Protein AF-A0A536WQ51-F1 (afdb_monomer)

pLDDT: mean 72.0, std 18.4, range [41.09, 98.19]

Radius of gyration: 24.86 Å; Cα contacts (8 Å, |Δi|>4): 81; chains: 1; bounding box: 58×61×72 Å

Secondary structure (DSSP, 8-state):
--SHHHHHHHTTTS--HHHHHHHHHHHHTT----HHHHHHHHHHHHHTTHHHHHHTTS-GGGHHHHHHT---HHHHHHHHHHHHTS-HHHHH-GGG--HHHHHHHHHHHTS-HHHHHHHHHHHHHHHHHHHHIIIIIHHHHHHHHHHS-TT---SS--------------

Solvent-accessible surface area (backbone atoms only — not comparable to full-atom values): 10263 Å² total; per-residue (Å²): 134,85,60,72,66,55,55,58,53,54,71,71,68,70,86,53,72,64,59,51,47,51,48,54,48,33,54,72,68,65,54,64,86,34,52,58,60,52,45,50,54,53,51,52,44,50,74,66,55,36,55,63,52,50,48,79,71,46,63,77,93,50,45,71,68,46,62,78,62,53,64,51,68,68,54,54,52,48,53,48,41,39,58,67,41,46,53,73,69,46,30,71,37,61,86,73,64,43,74,71,54,41,48,55,22,15,61,68,44,74,48,60,51,64,58,55,52,52,50,53,53,52,50,48,55,51,40,52,52,51,51,46,42,72,77,39,42,58,63,49,49,52,50,53,52,55,66,74,48,87,68,88,83,74,89,81,88,78,90,75,76,92,77,86,71,91,78,88,80,135

Mean predicted aligned error: 15.35 Å

Sequence (170 aa):
MGDVLSLVEEARKTVDVDEAKKFAEKLKKGKGFDLEDFKQQIGQMRKMGGISSMIDKLPAQFAPAAQSAQMDEKQLRRVEGIINSMTPAERMRPEILKASRKRRIAAGAGVPVQEVNRLLNQFEQTREMMKKMQKGGLAKMMRGMRGFMPGMRSGLFSPAQMRVGDVRLL

Foldseek 3Di:
DDDPVVVVVVVVPDDDPPVVVVVVVCLVVVLADWQVNVLVVLVSCVVCVHLVNVLVVDDPVCNVVSVVVRPDPVLSVLLNLLSVQDDPVCRSPVVVCDPVNLVSSCVSSVHDSVSVVVSVVVSVVVRVVRVCVSVCVVVVVVVVVVVVPPPPPDDPDDPPDDDDDDDDDD

Nearest PDB structures (foldseek):
  2xxa-assembly1_A  TM=7.080E-01  e=7.875E-08  Escherichia coli K-12
  2xxa-assembly2_C  TM=6.878E-01  e=3.344E-07  Escherichia coli K-12
  3dm5-assembly1_A  TM=7.703E-01  e=7.885E-05  Pyrococcus furiosus
  4xco-assembly2_C  TM=7.589E-01  e=1.421E-04  Methanocaldococcus jannaschii
  7epk-assembly1_A  TM=7.100E-01  e=6.717E-04  Aeropyrum pernix K1

Structure (mmCIF, N/CA/C/O backbone):
data_AF-A0A536WQ51-F1
#
_entry.id   AF-A0A536WQ51-F1
#
loop_
_atom_site.group_PDB
_atom_site.id
_atom_site.type_symbol
_atom_site.label_atom_id
_atom_site.label_alt_id
_atom_site.label_comp_id
_atom_site.label_asym_id
_atom_site.label_entity_id
_atom_site.label_seq_id
_atom_site.pdbx_PDB_ins_code
_atom_site.Cartn_x
_atom_site.Cartn_y
_atom_site.Cartn_z
_atom_site.occupancy
_atom_site.B_iso_or_equiv
_atom_site.auth_seq_id
_atom_site.auth_comp_id
_atom_site.auth_asym_id
_atom_site.auth_atom_id
_atom_site.pdbx_PDB_model_num
ATOM 1 N N . MET A 1 1 ? -37.928 22.658 13.554 1.00 53.78 1 MET A N 1
ATOM 2 C CA . MET A 1 1 ? -38.355 21.434 12.838 1.00 53.78 1 MET A CA 1
ATOM 3 C C . MET A 1 1 ? -37.480 21.318 11.600 1.00 53.78 1 MET A C 1
ATOM 5 O O . MET A 1 1 ? -37.356 22.316 10.908 1.00 53.78 1 MET A O 1
ATOM 9 N N . GLY A 1 2 ? -36.843 20.160 11.396 1.00 49.72 2 GLY A N 1
ATOM 10 C CA . GLY A 1 2 ? -35.653 19.977 10.545 1.00 49.72 2 GLY A CA 1
ATOM 11 C C . GLY A 1 2 ? -34.405 20.319 11.369 1.00 49.72 2 GLY A C 1
ATOM 12 O O . GLY A 1 2 ? -34.319 21.420 11.885 1.00 49.72 2 GLY A O 1
ATOM 13 N N . ASP A 1 3 ? -33.468 19.435 11.695 1.00 53.25 3 ASP A N 1
ATOM 14 C CA . ASP A 1 3 ? -32.919 18.387 10.839 1.00 53.25 3 ASP A CA 1
ATOM 15 C C . ASP A 1 3 ? -32.263 17.262 11.670 1.00 53.25 3 ASP A C 1
ATOM 17 O O . ASP A 1 3 ? -31.233 16.694 11.336 1.00 53.25 3 ASP A O 1
ATOM 21 N N . VAL A 1 4 ? -32.845 16.939 12.828 1.00 51.38 4 VAL A N 1
ATOM 22 C CA . VAL A 1 4 ? -32.336 15.845 13.683 1.00 51.38 4 VAL A CA 1
ATOM 23 C C . VAL A 1 4 ? -32.797 14.478 13.164 1.00 51.38 4 VAL A C 1
ATOM 25 O O . VAL A 1 4 ? -32.152 13.466 13.409 1.00 51.38 4 VAL A O 1
ATOM 28 N N . LEU A 1 5 ? -33.892 14.449 12.398 1.00 44.38 5 LEU A N 1
ATOM 29 C CA . LEU A 1 5 ? -34.360 13.247 11.708 1.00 44.38 5 LEU A CA 1
ATOM 30 C C . LEU A 1 5 ? -33.582 12.988 10.406 1.00 44.38 5 LEU A C 1
ATOM 32 O O . LEU A 1 5 ? -33.344 11.824 10.102 1.00 44.38 5 LEU A O 1
ATOM 36 N N . SER A 1 6 ? -33.095 14.018 9.696 1.00 47.59 6 SER A N 1
ATOM 37 C CA . SER A 1 6 ? -32.241 13.815 8.511 1.00 47.59 6 SER A CA 1
ATOM 38 C C . SER A 1 6 ? -30.869 13.259 8.894 1.00 47.59 6 SER A C 1
ATOM 40 O O . SER A 1 6 ? -30.407 12.314 8.269 1.00 47.59 6 SER A O 1
ATOM 42 N N . LEU A 1 7 ? -30.269 13.735 9.993 1.00 48.62 7 LEU A N 1
ATOM 43 C CA . LEU A 1 7 ? -28.999 13.215 10.511 1.00 48.62 7 LEU A CA 1
ATOM 44 C C . LEU A 1 7 ? -29.115 11.754 10.972 1.00 48.62 7 LEU A C 1
ATOM 46 O O . LEU A 1 7 ? -28.156 10.989 10.871 1.00 48.62 7 LEU A O 1
ATOM 50 N N . VAL A 1 8 ? -30.294 11.343 11.445 1.00 48.06 8 VAL A N 1
ATOM 51 C CA . VAL A 1 8 ? -30.568 9.966 11.885 1.00 48.06 8 VAL A CA 1
ATOM 52 C C . VAL A 1 8 ? -30.949 9.050 10.709 1.00 48.06 8 VAL A C 1
ATOM 54 O O . VAL A 1 8 ? -30.655 7.854 10.759 1.00 48.06 8 VAL A O 1
ATOM 57 N N . GLU A 1 9 ? -31.513 9.581 9.619 1.00 46.97 9 GLU A N 1
ATOM 58 C CA . GLU A 1 9 ? -31.716 8.840 8.363 1.00 46.97 9 GLU A CA 1
ATOM 59 C C . GLU A 1 9 ? -30.445 8.755 7.496 1.00 46.97 9 GLU A C 1
ATOM 61 O O . GLU A 1 9 ? -30.208 7.730 6.853 1.00 46.97 9 GLU A O 1
ATOM 66 N N . GLU A 1 10 ? -29.573 9.763 7.532 1.00 46.16 10 GLU A N 1
ATOM 67 C CA . GLU A 1 10 ? -28.274 9.773 6.849 1.00 46.16 10 GLU A CA 1
ATOM 68 C C . GLU A 1 10 ? -27.242 8.896 7.584 1.00 46.16 10 GLU A C 1
ATOM 70 O O . GLU A 1 10 ? -26.477 8.169 6.947 1.00 46.16 10 GLU A O 1
ATOM 75 N N . ALA A 1 11 ? -27.325 8.797 8.919 1.00 45.34 11 ALA A N 1
ATOM 76 C CA . ALA A 1 11 ? -26.568 7.821 9.712 1.00 45.34 11 ALA A CA 1
ATOM 77 C C . ALA A 1 11 ? -26.953 6.354 9.428 1.00 45.34 11 ALA A C 1
ATOM 79 O O . ALA A 1 11 ? -26.176 5.445 9.725 1.00 45.34 11 ALA A O 1
ATOM 80 N N . ARG A 1 12 ? -28.126 6.098 8.828 1.00 41.09 12 ARG A N 1
ATOM 81 C CA . ARG A 1 12 ? -28.523 4.757 8.360 1.00 41.09 12 ARG A CA 1
ATOM 82 C C . ARG A 1 12 ? -28.067 4.452 6.927 1.00 41.09 12 ARG A C 1
ATOM 84 O O . ARG A 1 12 ? -28.192 3.302 6.510 1.00 41.09 12 ARG A O 1
ATOM 91 N N . LYS A 1 13 ? -27.546 5.428 6.168 1.00 52.66 13 LYS A N 1
ATOM 92 C CA . LYS A 1 13 ? -27.385 5.313 4.705 1.00 52.66 13 LYS A CA 1
ATOM 93 C C . LYS A 1 13 ? -25.984 5.022 4.171 1.00 52.66 13 LYS A C 1
ATOM 95 O O . LYS A 1 13 ? -25.883 4.705 2.989 1.00 52.66 13 LYS A O 1
ATOM 100 N N . THR A 1 14 ? -24.920 5.019 4.971 1.00 46.97 14 THR A N 1
ATOM 101 C CA . THR A 1 14 ? -23.575 4.785 4.408 1.00 46.97 14 THR A CA 1
ATOM 102 C C . THR A 1 14 ? -22.668 3.942 5.299 1.00 46.97 14 THR A C 1
ATOM 104 O O . THR A 1 14 ? -21.937 4.481 6.118 1.00 46.97 14 THR A O 1
ATOM 107 N N . VAL A 1 15 ? -22.658 2.632 4.988 1.00 43.97 15 VAL A N 1
ATOM 108 C CA . VAL A 1 15 ? -21.534 1.680 5.150 1.00 43.97 15 VAL A CA 1
ATOM 109 C C . VAL A 1 15 ? -21.296 1.294 6.629 1.00 43.97 15 VAL A C 1
ATOM 111 O O . VAL A 1 15 ? -20.996 2.125 7.465 1.00 43.97 15 VAL A O 1
ATOM 114 N N . ASP A 1 16 ? -21.456 0.057 7.105 1.00 58.41 16 ASP A N 1
ATOM 115 C CA . ASP A 1 16 ? -20.630 -1.071 6.678 1.00 58.41 16 ASP A CA 1
ATOM 116 C C . ASP A 1 16 ? -20.997 -2.394 7.404 1.00 58.41 16 ASP A C 1
ATOM 118 O O . ASP A 1 16 ? -20.133 -3.127 7.875 1.00 58.41 16 ASP A O 1
ATOM 122 N N . VAL A 1 17 ? -22.275 -2.718 7.628 1.00 58.41 17 VAL A N 1
ATOM 123 C CA . VAL A 1 17 ? -22.587 -3.970 8.362 1.00 58.41 17 VAL A CA 1
ATOM 124 C C . VAL A 1 17 ? -22.172 -5.199 7.546 1.00 58.41 17 VAL A C 1
ATOM 126 O O . VAL A 1 17 ? -21.680 -6.182 8.101 1.00 58.41 17 VAL A O 1
ATOM 129 N N . ASP A 1 18 ? -22.328 -5.139 6.225 1.00 61.00 18 ASP A N 1
ATOM 130 C CA . ASP A 1 18 ? -22.039 -6.267 5.346 1.00 61.00 18 ASP A CA 1
ATOM 131 C C . ASP A 1 18 ? -20.565 -6.364 4.930 1.0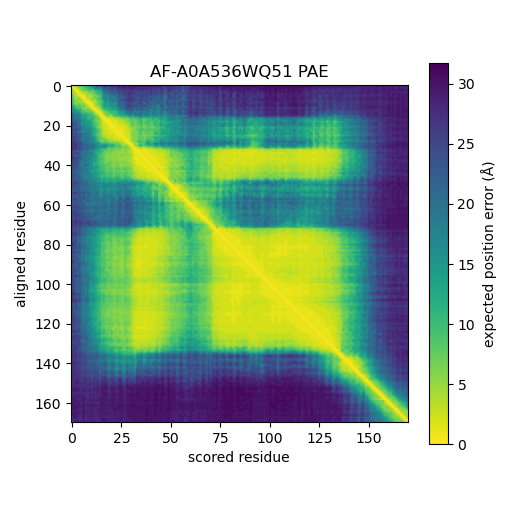0 61.00 18 ASP A C 1
ATOM 133 O O . ASP A 1 18 ? -20.061 -7.489 4.867 1.00 61.00 18 ASP A O 1
ATOM 137 N N . GLU A 1 19 ? -19.830 -5.263 4.697 1.00 62.41 19 GLU A N 1
ATOM 138 C CA . GLU A 1 19 ? -18.375 -5.369 4.478 1.00 62.41 19 GLU A CA 1
ATOM 139 C C . GLU A 1 19 ? -17.644 -5.620 5.802 1.00 62.41 19 GLU A C 1
ATOM 141 O O . GLU A 1 19 ? -16.737 -6.450 5.807 1.00 62.41 19 GLU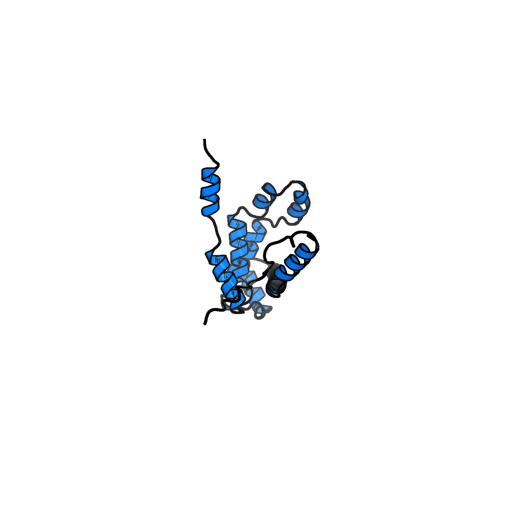 A O 1
ATOM 146 N N . ALA A 1 20 ? -18.114 -5.108 6.951 1.00 59.91 20 ALA A N 1
ATOM 147 C CA . ALA A 1 20 ? -17.585 -5.522 8.257 1.00 59.91 20 ALA A CA 1
ATOM 148 C C . ALA A 1 20 ? -17.811 -7.016 8.537 1.00 59.91 20 ALA A C 1
ATOM 150 O O . ALA A 1 20 ? -16.911 -7.685 9.051 1.00 59.91 20 ALA A O 1
ATOM 151 N N . LYS A 1 21 ? -18.973 -7.583 8.172 1.00 65.44 21 LYS A N 1
ATOM 152 C CA . LYS A 1 21 ? -19.217 -9.037 8.255 1.00 65.44 21 LYS A CA 1
ATOM 153 C C . LYS A 1 21 ? -18.305 -9.818 7.314 1.00 65.44 21 LYS A C 1
ATOM 155 O O . LYS A 1 21 ? -17.677 -10.777 7.756 1.00 65.44 21 LYS A O 1
ATOM 160 N N . LYS A 1 22 ? -18.180 -9.409 6.046 1.00 69.62 22 LYS A N 1
ATOM 161 C CA . LYS A 1 22 ? -17.279 -10.053 5.068 1.00 69.62 22 LYS A CA 1
AT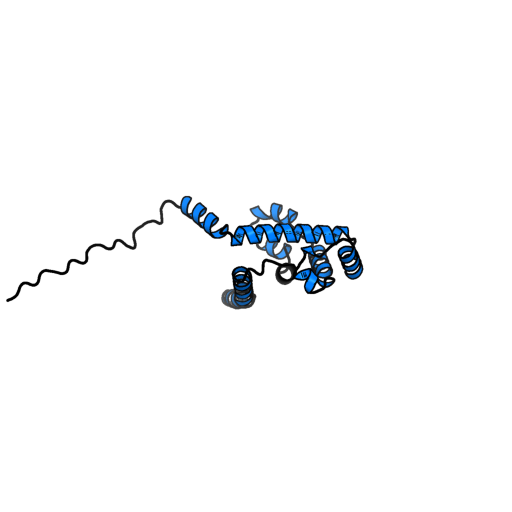OM 162 C C . LYS A 1 22 ? -15.820 -9.979 5.506 1.00 69.62 22 LYS A C 1
ATOM 164 O O . LYS A 1 22 ? -15.090 -10.958 5.365 1.00 69.62 22 LYS A O 1
ATOM 169 N N . PHE A 1 23 ? -15.412 -8.849 6.072 1.00 64.12 23 PHE A N 1
ATOM 170 C CA . PHE A 1 23 ? -14.094 -8.645 6.645 1.00 64.12 23 PHE A CA 1
ATOM 171 C C . PHE A 1 23 ? -13.893 -9.576 7.840 1.00 64.12 23 PHE A C 1
ATOM 173 O O . PHE A 1 23 ? -12.980 -10.395 7.824 1.00 64.12 23 PHE A O 1
ATOM 180 N N . ALA A 1 24 ? -14.800 -9.567 8.820 1.00 65.19 24 ALA A N 1
ATOM 181 C CA . ALA A 1 24 ? -14.749 -10.467 9.971 1.00 65.19 24 ALA A CA 1
ATOM 182 C C . ALA A 1 24 ? -14.721 -11.950 9.560 1.00 65.19 24 ALA A C 1
ATOM 184 O O . ALA A 1 24 ? -13.981 -12.741 10.144 1.00 65.19 24 ALA A O 1
ATOM 185 N N . GLU A 1 25 ? -15.479 -12.339 8.535 1.00 67.62 25 GLU A N 1
ATOM 186 C CA . GLU A 1 25 ? -15.431 -13.681 7.962 1.00 67.62 25 GLU A CA 1
ATOM 187 C C . GLU A 1 25 ? -14.102 -13.994 7.275 1.00 67.62 25 GLU A C 1
ATOM 189 O O . GLU A 1 25 ? -13.578 -15.089 7.473 1.00 67.62 25 GLU A O 1
ATOM 194 N N . LYS A 1 26 ? -13.536 -13.074 6.485 1.00 68.81 26 LYS A N 1
ATOM 195 C CA . LYS A 1 26 ? -12.203 -13.236 5.879 1.00 68.81 26 LYS A CA 1
ATOM 196 C C . LYS A 1 26 ? -11.138 -13.442 6.954 1.00 68.81 26 LYS A C 1
ATOM 198 O O . LYS A 1 26 ? -10.347 -14.381 6.853 1.00 68.81 26 LYS A O 1
ATOM 203 N N . LEU A 1 27 ? -11.190 -12.631 8.012 1.00 64.75 27 LEU A N 1
ATOM 204 C CA . LEU A 1 27 ? -10.288 -12.738 9.155 1.00 64.75 27 LEU A CA 1
ATOM 205 C C . LEU A 1 27 ? -10.436 -14.085 9.870 1.00 64.75 27 LEU A C 1
ATOM 207 O O . LEU A 1 27 ? -9.434 -14.737 10.156 1.00 64.75 27 LEU A O 1
ATOM 211 N N . LYS A 1 28 ? -11.673 -14.550 10.093 1.00 60.97 28 LYS A N 1
ATOM 212 C CA . LYS A 1 28 ? -11.953 -15.884 10.654 1.00 60.97 28 LYS A CA 1
ATOM 213 C C . LYS A 1 28 ? -11.471 -17.019 9.747 1.00 60.97 28 LYS A C 1
ATOM 215 O O . LYS A 1 28 ? -10.980 -18.024 10.247 1.00 60.97 28 LYS A O 1
ATOM 220 N N . LYS A 1 29 ? -11.584 -16.860 8.425 1.00 62.66 29 LYS A N 1
ATOM 221 C CA . LYS A 1 29 ? -11.148 -17.833 7.406 1.00 62.66 29 LYS A CA 1
ATOM 222 C C . LYS A 1 29 ? -9.625 -17.840 7.197 1.00 62.66 29 LYS A C 1
ATOM 224 O O . LYS A 1 29 ? -9.145 -18.563 6.329 1.00 62.66 29 LYS A O 1
ATOM 229 N N . GLY A 1 30 ? -8.862 -17.027 7.936 1.00 57.38 30 GLY A N 1
ATOM 230 C CA . GLY A 1 30 ? -7.400 -16.949 7.826 1.00 57.38 30 GLY A CA 1
ATOM 231 C C . GLY A 1 30 ? -6.898 -16.347 6.509 1.00 57.38 30 GLY A C 1
ATOM 232 O O . GLY A 1 30 ? -5.689 -16.307 6.274 1.00 57.38 30 GLY A O 1
ATOM 233 N N . LYS A 1 31 ? -7.806 -15.849 5.657 1.00 63.66 31 LYS A N 1
ATOM 234 C CA . LYS A 1 31 ? -7.473 -15.051 4.477 1.00 63.66 31 LYS A CA 1
ATOM 235 C C . LYS A 1 31 ? -7.095 -13.671 5.005 1.00 63.66 31 LYS A C 1
ATOM 237 O O . LYS A 1 31 ? -7.960 -12.838 5.251 1.00 63.66 31 LYS A O 1
ATOM 242 N N . GLY A 1 32 ? -5.817 -13.518 5.349 1.00 71.81 32 GLY A N 1
ATOM 243 C CA . GLY A 1 32 ? -5.285 -12.303 5.956 1.00 71.81 32 GLY A CA 1
ATOM 244 C C . GLY A 1 32 ? -5.547 -11.057 5.109 1.00 71.81 32 GLY A C 1
ATOM 245 O O . GLY A 1 32 ? -5.903 -11.150 3.941 1.00 71.81 32 GLY A O 1
ATOM 246 N N . PHE A 1 33 ? -5.338 -9.895 5.721 1.00 84.44 33 PHE A N 1
ATOM 247 C CA . PHE A 1 33 ? -5.476 -8.595 5.069 1.00 84.44 33 PHE A CA 1
ATOM 248 C C . PHE A 1 33 ? -4.585 -8.496 3.819 1.00 84.44 33 PHE A C 1
ATOM 250 O O . PHE A 1 33 ? -3.360 -8.644 3.931 1.00 84.44 33 PHE A O 1
ATOM 257 N N . ASP A 1 34 ? -5.201 -8.267 2.656 1.00 90.50 34 ASP A N 1
ATOM 258 C CA . ASP A 1 34 ? -4.549 -8.198 1.343 1.00 90.50 34 ASP A CA 1
ATOM 259 C C . ASP A 1 34 ? -4.634 -6.790 0.706 1.00 90.50 34 ASP A C 1
ATOM 261 O O . ASP A 1 34 ? -5.193 -5.854 1.284 1.00 90.50 34 ASP A O 1
ATOM 265 N N . LEU A 1 35 ? -4.023 -6.597 -0.472 1.00 92.12 35 LEU A N 1
ATOM 266 C CA . LEU A 1 35 ? -4.004 -5.282 -1.133 1.00 92.12 35 LEU A CA 1
ATOM 267 C C . LEU A 1 35 ? -5.364 -4.877 -1.723 1.00 92.12 35 LEU A C 1
ATOM 269 O O . LEU A 1 35 ? -5.571 -3.692 -1.986 1.00 92.12 35 LEU A O 1
ATOM 273 N N . GLU A 1 36 ? -6.279 -5.822 -1.951 1.00 90.44 36 GLU A N 1
ATOM 274 C CA . GLU A 1 36 ? -7.637 -5.496 -2.393 1.00 90.44 36 GLU A CA 1
ATOM 275 C C . GLU A 1 36 ? -8.438 -4.917 -1.222 1.00 90.44 36 GLU A C 1
ATOM 277 O O . GLU A 1 36 ? -9.093 -3.889 -1.384 1.00 90.44 36 GLU A O 1
ATOM 282 N N . ASP A 1 37 ? -8.299 -5.497 -0.026 1.00 88.06 37 ASP A N 1
ATOM 283 C CA . ASP A 1 37 ? -8.883 -4.949 1.204 1.00 88.06 37 ASP A CA 1
ATOM 284 C C . ASP A 1 37 ? -8.315 -3.551 1.505 1.00 88.06 37 ASP A C 1
ATOM 286 O O . ASP A 1 37 ? -9.054 -2.613 1.810 1.00 88.06 37 ASP A O 1
ATOM 290 N N . PHE A 1 38 ? -6.999 -3.376 1.346 1.00 89.62 38 PHE A N 1
ATOM 291 C CA . PHE A 1 38 ? -6.348 -2.076 1.517 1.00 89.62 38 PHE A CA 1
ATOM 292 C C . PHE A 1 38 ? -6.878 -1.023 0.533 1.00 89.62 38 PHE A C 1
ATOM 294 O O . PHE A 1 38 ? -7.160 0.113 0.917 1.00 89.62 38 PHE A O 1
ATOM 301 N N . LYS A 1 39 ? -7.083 -1.402 -0.734 1.00 89.94 39 LYS A N 1
ATOM 302 C CA . LYS A 1 39 ? -7.688 -0.522 -1.741 1.00 89.94 39 LYS A CA 1
ATOM 303 C C . LYS A 1 39 ? -9.114 -0.124 -1.366 1.00 89.94 39 LYS A C 1
ATOM 305 O O . LYS A 1 39 ? -9.471 1.042 -1.529 1.00 89.94 39 LYS A O 1
ATOM 310 N N . GLN A 1 40 ? -9.927 -1.065 -0.887 1.00 87.75 40 GLN A N 1
ATOM 311 C CA . GLN A 1 40 ? -11.303 -0.783 -0.474 1.00 87.75 40 GLN A CA 1
ATOM 312 C C . GLN A 1 40 ? -11.342 0.244 0.660 1.00 87.75 40 GLN A C 1
ATOM 314 O O . GLN A 1 40 ? -12.070 1.230 0.550 1.00 87.75 40 GLN A O 1
ATOM 319 N N . GLN A 1 41 ? -10.487 0.087 1.673 1.00 82.75 41 GLN A N 1
ATOM 320 C CA . GLN A 1 41 ? -10.370 1.040 2.782 1.00 82.75 41 GLN A CA 1
ATOM 321 C C . GLN A 1 41 ? -9.981 2.447 2.305 1.00 82.75 41 GLN A C 1
ATOM 323 O O . GLN A 1 41 ? -10.604 3.431 2.699 1.00 82.75 41 GLN A O 1
ATOM 328 N N . ILE A 1 42 ? -9.011 2.558 1.393 1.00 84.00 42 ILE A N 1
ATOM 329 C CA . ILE A 1 42 ? -8.625 3.852 0.803 1.00 84.00 42 ILE A CA 1
ATOM 330 C C . ILE A 1 42 ? -9.783 4.468 0.007 1.00 84.00 42 ILE A C 1
ATOM 332 O O . ILE A 1 42 ? -10.037 5.671 0.092 1.00 84.00 42 ILE A O 1
ATOM 336 N N . GLY A 1 43 ? -10.512 3.649 -0.754 1.00 84.75 43 GLY A N 1
ATOM 337 C CA . GLY A 1 43 ? -11.676 4.087 -1.517 1.00 84.75 43 GLY A CA 1
ATOM 338 C C . GLY A 1 43 ? -12.806 4.606 -0.624 1.00 84.75 43 GLY A C 1
ATOM 339 O O . GLY A 1 43 ? -13.399 5.639 -0.940 1.00 84.75 43 GLY A O 1
ATOM 340 N N . GLN A 1 44 ? -13.079 3.929 0.495 1.00 80.12 44 GLN A N 1
ATOM 341 C CA . GLN A 1 44 ? -14.039 4.374 1.509 1.00 80.12 44 GLN A CA 1
ATOM 342 C C . GLN A 1 44 ? -13.599 5.706 2.140 1.00 80.12 44 GLN A C 1
ATOM 344 O O . GLN A 1 44 ? -14.385 6.653 2.162 1.00 80.12 44 GLN A O 1
ATOM 349 N N . MET A 1 45 ? -12.329 5.828 2.549 1.00 75.44 45 MET A N 1
ATOM 350 C CA . MET A 1 45 ? -11.783 7.081 3.089 1.00 75.44 45 MET A CA 1
ATOM 351 C C . MET A 1 45 ? -11.924 8.248 2.106 1.00 75.44 45 MET A C 1
ATOM 353 O O . MET A 1 45 ? -12.296 9.351 2.502 1.00 75.44 45 MET A O 1
ATOM 357 N N . ARG A 1 46 ? -11.682 8.017 0.809 1.00 76.12 46 ARG A N 1
ATOM 358 C CA . ARG A 1 46 ? -11.886 9.046 -0.219 1.00 76.12 46 ARG A CA 1
ATOM 359 C C . ARG A 1 46 ? -13.357 9.451 -0.340 1.00 76.12 46 ARG A C 1
ATOM 361 O O . ARG A 1 46 ? -13.645 10.640 -0.396 1.00 76.12 46 ARG A O 1
ATOM 368 N N . LYS A 1 47 ? -14.287 8.487 -0.369 1.00 76.31 47 LYS A N 1
ATOM 369 C CA . LYS A 1 47 ? -15.736 8.757 -0.478 1.00 76.31 47 LYS A CA 1
ATOM 370 C C . LYS A 1 47 ? -16.268 9.602 0.679 1.00 76.31 47 LYS A C 1
ATOM 372 O O . LYS A 1 47 ? -17.184 10.386 0.478 1.00 76.31 47 LYS A O 1
ATOM 377 N N . MET A 1 48 ? -15.679 9.467 1.863 1.00 67.56 48 MET A N 1
ATOM 378 C CA . MET A 1 48 ? -16.039 10.262 3.038 1.00 67.56 48 MET A CA 1
ATOM 379 C C . MET A 1 48 ? -15.480 11.697 3.020 1.00 67.56 48 MET A C 1
ATOM 381 O O . MET A 1 48 ? -15.709 12.434 3.975 1.00 67.56 48 MET A O 1
ATOM 385 N N . GLY A 1 49 ? -14.768 12.116 1.966 1.00 65.56 49 GLY A N 1
ATOM 386 C CA . GLY A 1 49 ? -14.153 13.448 1.853 1.00 65.56 49 GLY A CA 1
ATOM 387 C C . GLY A 1 49 ? -12.678 13.506 2.275 1.00 65.56 49 GLY A C 1
ATOM 388 O O . GLY A 1 49 ? -12.130 14.590 2.473 1.00 65.56 49 GLY A O 1
ATOM 389 N N . GLY A 1 50 ? -12.018 12.348 2.396 1.00 68.88 50 GLY A N 1
ATOM 390 C CA . GLY A 1 50 ? -10.604 12.246 2.754 1.00 68.88 50 GLY A CA 1
ATOM 391 C C . GLY A 1 50 ? -10.314 12.555 4.226 1.00 68.88 50 GLY A C 1
ATOM 392 O O . GLY A 1 50 ? -11.205 12.615 5.067 1.00 68.88 50 GLY A O 1
ATOM 393 N N . ILE A 1 51 ? -9.031 12.739 4.553 1.00 65.00 51 ILE A N 1
ATOM 394 C CA . ILE A 1 51 ? -8.607 13.089 5.919 1.00 65.00 51 ILE A CA 1
ATOM 395 C C . ILE A 1 51 ? -9.076 14.504 6.287 1.00 65.00 51 ILE A C 1
ATOM 397 O O . ILE A 1 51 ? -9.420 14.741 7.438 1.00 65.00 51 ILE A O 1
ATOM 401 N N . SER A 1 52 ? -9.176 15.418 5.317 1.00 63.84 52 SER A N 1
ATOM 402 C CA . SER A 1 52 ? -9.653 16.787 5.545 1.00 63.84 52 SER A CA 1
ATOM 403 C C . SER A 1 52 ? -11.062 16.842 6.138 1.00 63.84 52 SER A C 1
ATOM 405 O O . SER A 1 52 ? -11.249 17.498 7.155 1.00 63.84 52 SER A O 1
ATOM 407 N N . SER A 1 53 ? -12.022 16.077 5.609 1.00 66.88 53 SER A N 1
ATOM 408 C CA . SER A 1 53 ? -13.384 16.059 6.164 1.00 66.88 53 SER A CA 1
ATOM 409 C C . SER A 1 53 ? -13.473 15.406 7.550 1.00 66.88 53 SER A C 1
ATOM 411 O O . SER A 1 53 ? -14.385 15.706 8.322 1.00 66.88 53 SER A O 1
ATOM 413 N N . MET A 1 54 ? -12.5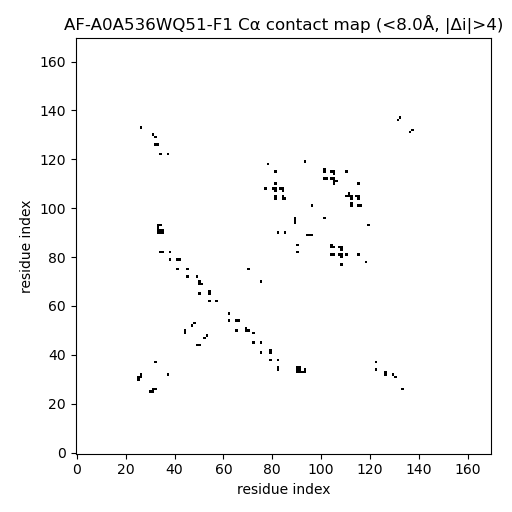38 14.507 7.886 1.00 63.56 54 MET A N 1
ATOM 414 C CA . MET A 1 54 ? -12.386 13.975 9.243 1.00 63.56 54 MET A CA 1
ATOM 415 C C . MET A 1 54 ? -11.762 15.009 10.186 1.00 63.56 54 MET A C 1
ATOM 417 O O . MET A 1 54 ? -12.205 15.107 11.325 1.00 63.56 54 MET A O 1
ATOM 421 N N . ILE A 1 55 ? -10.779 15.792 9.725 1.00 65.44 55 ILE A N 1
ATOM 422 C CA . ILE A 1 55 ? -10.153 16.880 10.494 1.00 65.44 55 ILE A CA 1
ATOM 423 C C . ILE A 1 55 ? -11.176 17.947 10.865 1.00 65.44 55 ILE A C 1
ATOM 425 O O . ILE A 1 55 ? -11.213 18.356 12.021 1.00 65.44 55 ILE A O 1
ATOM 429 N N . ASP A 1 56 ? -12.050 18.322 9.934 1.00 67.44 56 ASP A N 1
ATOM 430 C CA . ASP A 1 56 ? -13.108 19.314 10.174 1.00 67.44 56 ASP A CA 1
ATOM 431 C C . ASP A 1 56 ? -14.110 18.862 11.253 1.00 67.44 56 ASP A C 1
ATOM 433 O O . ASP A 1 56 ? -14.816 19.675 11.847 1.00 67.44 56 ASP A O 1
ATOM 437 N N . LYS A 1 57 ? -14.160 17.553 11.529 1.00 68.88 57 LYS A N 1
ATOM 438 C CA . LYS A 1 57 ? -14.999 16.931 12.561 1.00 68.88 57 LYS A CA 1
ATOM 439 C C . LYS A 1 57 ? -14.220 16.544 13.823 1.00 68.88 57 LYS A C 1
ATOM 441 O O . LYS A 1 57 ? -14.831 16.075 14.785 1.00 68.88 57 LYS A O 1
ATOM 446 N N . LEU A 1 58 ? -12.894 16.705 13.843 1.00 65.94 58 LEU A N 1
ATOM 447 C CA . LEU A 1 58 ? -12.062 16.392 15.003 1.00 65.94 58 LEU A CA 1
ATOM 448 C C . LEU A 1 58 ? -12.034 17.575 15.989 1.00 65.94 58 LEU A C 1
ATOM 450 O O . LEU A 1 58 ? -11.951 18.729 15.572 1.00 65.94 58 LEU A O 1
ATOM 454 N N . PRO A 1 59 ? -12.050 17.317 17.312 1.00 63.00 59 PRO A N 1
ATOM 455 C CA . PRO A 1 59 ? -11.864 18.365 18.312 1.00 63.00 59 PRO A CA 1
ATOM 456 C C . PRO A 1 59 ? -10.542 19.111 18.086 1.00 63.00 59 PRO A C 1
ATOM 458 O O . PRO A 1 59 ? -9.514 18.477 17.834 1.00 63.00 59 PRO A O 1
ATOM 461 N N . ALA A 1 60 ? -10.547 20.439 18.238 1.00 72.75 60 ALA A N 1
ATOM 462 C CA . ALA A 1 60 ? -9.426 21.323 17.885 1.00 72.75 60 ALA A CA 1
ATOM 463 C C . ALA A 1 60 ? -8.064 20.907 18.483 1.00 72.75 60 ALA A C 1
ATOM 465 O O . ALA A 1 60 ? -7.021 21.098 17.863 1.00 72.75 60 ALA A O 1
ATOM 466 N N . GLN A 1 61 ? -8.068 20.262 19.651 1.00 75.75 61 GLN A N 1
ATOM 467 C CA . GLN A 1 61 ? -6.875 19.727 20.318 1.00 75.75 61 GLN A CA 1
ATOM 468 C C . GLN A 1 61 ? -6.126 18.631 19.531 1.00 75.75 61 GLN A C 1
ATOM 470 O O . GLN A 1 61 ? -4.957 18.377 19.807 1.00 75.75 61 GLN A O 1
ATOM 475 N N . PHE A 1 62 ? -6.768 17.986 18.551 1.00 67.69 62 PHE A N 1
ATOM 476 C CA . PHE A 1 62 ? -6.165 16.944 17.708 1.00 67.69 62 PHE A CA 1
ATOM 477 C C . PHE A 1 62 ? -5.812 17.429 16.293 1.00 67.69 62 PHE A C 1
ATOM 479 O O . PHE A 1 62 ? -5.191 16.686 15.531 1.00 67.69 62 PHE A O 1
ATOM 486 N N . ALA A 1 63 ? -6.152 18.674 15.943 1.00 64.00 63 ALA A N 1
ATOM 487 C CA . ALA A 1 63 ? -5.902 19.238 14.618 1.00 64.00 63 ALA A CA 1
ATOM 488 C C . ALA A 1 63 ? -4.412 19.234 14.199 1.00 64.00 63 ALA A C 1
ATOM 490 O O . ALA A 1 63 ? -4.138 18.858 13.059 1.00 64.00 63 ALA A O 1
ATOM 491 N N . PRO A 1 64 ? -3.424 19.539 15.072 1.00 64.81 64 PRO A N 1
ATOM 492 C CA . PRO A 1 64 ? -2.011 19.552 14.668 1.00 64.81 64 PRO A CA 1
ATOM 493 C C . PRO A 1 64 ? -1.461 18.165 14.291 1.00 64.81 64 PRO A C 1
ATOM 495 O O . PRO A 1 64 ? -0.692 18.027 13.342 1.00 64.81 64 PRO A O 1
ATOM 498 N N . ALA A 1 65 ? -1.879 17.116 15.011 1.00 60.53 65 ALA A N 1
ATOM 499 C CA . ALA A 1 65 ? -1.497 15.731 14.717 1.00 60.53 65 ALA A CA 1
ATOM 500 C C . ALA A 1 65 ? -2.170 15.203 13.442 1.00 60.53 65 ALA A C 1
ATOM 502 O O . ALA A 1 65 ? -1.644 14.322 12.767 1.00 60.53 65 ALA A O 1
ATOM 503 N N . ALA A 1 66 ? -3.337 15.746 13.101 1.00 59.38 66 ALA A N 1
ATOM 504 C CA . ALA A 1 66 ? -4.057 15.365 11.902 1.00 59.38 66 ALA A CA 1
ATOM 505 C C . ALA A 1 66 ? -3.560 16.120 10.653 1.00 59.38 66 ALA A C 1
ATOM 507 O O . ALA A 1 66 ? -3.502 15.532 9.577 1.00 59.38 66 ALA A O 1
ATOM 508 N N . GLN A 1 67 ? -3.104 17.370 10.798 1.00 60.34 67 GLN A N 1
ATOM 509 C CA . GLN A 1 67 ? -2.427 18.124 9.731 1.00 60.34 67 GLN A CA 1
ATOM 510 C C . GLN A 1 67 ? -1.114 17.461 9.287 1.00 60.34 67 GLN A C 1
ATOM 512 O O . GLN A 1 67 ? -0.818 17.417 8.097 1.00 60.34 67 GLN A O 1
ATOM 517 N N . SER A 1 68 ? -0.342 16.878 10.209 1.00 56.91 68 SER A N 1
ATOM 518 C CA . SER A 1 68 ? 0.859 16.105 9.850 1.00 56.91 68 SER A CA 1
AT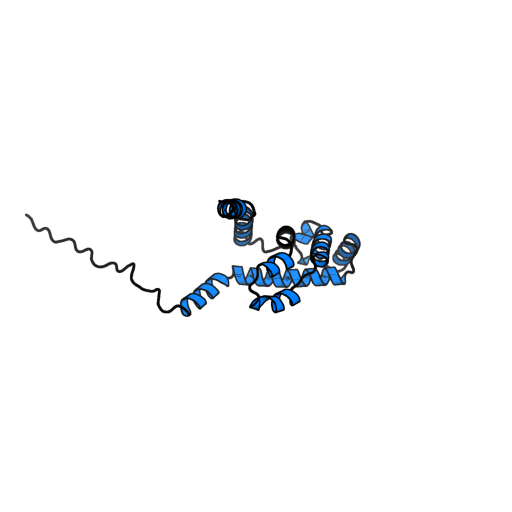OM 519 C C . SER A 1 68 ? 0.539 14.738 9.228 1.00 56.91 68 SER A C 1
ATOM 521 O O . SER A 1 68 ? 1.341 14.203 8.463 1.00 56.91 68 SER A O 1
ATOM 523 N N . ALA A 1 69 ? -0.647 14.192 9.509 1.00 56.50 69 ALA A N 1
ATOM 524 C CA . ALA A 1 69 ? -1.179 12.973 8.903 1.00 56.50 69 ALA A CA 1
ATOM 525 C C . ALA A 1 69 ? -1.976 13.231 7.611 1.00 56.50 69 ALA A C 1
ATOM 527 O O . ALA A 1 69 ? -2.574 12.298 7.070 1.00 56.50 69 ALA A O 1
ATOM 528 N N . GLN A 1 70 ? -2.006 14.472 7.115 1.00 58.72 70 GLN A N 1
ATOM 529 C CA . GLN A 1 70 ? -2.778 14.866 5.946 1.00 58.72 70 GLN A CA 1
ATOM 530 C C . GLN A 1 70 ? -2.195 14.209 4.688 1.00 58.72 70 GLN A C 1
ATOM 532 O O . GLN A 1 70 ? -1.341 14.749 3.988 1.00 58.72 70 GLN A O 1
ATOM 537 N N . MET A 1 71 ? -2.665 12.998 4.395 1.00 61.06 71 MET A N 1
ATOM 538 C CA . MET A 1 71 ? -2.497 12.398 3.083 1.00 61.06 71 MET A CA 1
ATOM 539 C C . MET A 1 71 ? -3.304 13.234 2.097 1.00 61.06 71 MET A C 1
ATOM 541 O O . MET A 1 71 ? -4.535 13.229 2.123 1.00 61.06 71 MET A O 1
ATOM 545 N N . ASP A 1 72 ? -2.591 13.965 1.243 1.00 68.31 72 ASP A N 1
ATOM 546 C CA . ASP A 1 72 ? -3.180 14.708 0.135 1.00 68.31 72 ASP A CA 1
ATOM 547 C C . ASP A 1 72 ? -4.053 13.747 -0.691 1.00 68.31 72 ASP A C 1
ATOM 549 O O . ASP A 1 72 ? -3.665 12.615 -0.997 1.00 68.31 72 ASP A O 1
ATOM 553 N N . GLU A 1 73 ? -5.246 14.187 -1.075 1.00 74.81 73 GLU A N 1
ATOM 554 C CA . GLU A 1 73 ? -6.168 13.425 -1.912 1.00 74.81 73 GLU A CA 1
ATOM 555 C C . GLU A 1 73 ? -5.487 12.934 -3.208 1.00 74.81 73 GLU A C 1
ATOM 557 O O . GLU A 1 73 ? -5.771 11.845 -3.720 1.00 74.81 73 GLU A O 1
ATOM 562 N N . LYS A 1 74 ? -4.507 13.698 -3.717 1.00 82.12 74 LYS A N 1
ATOM 563 C CA . LYS A 1 74 ? -3.642 13.289 -4.834 1.00 82.12 74 LYS A CA 1
ATOM 564 C C . LYS A 1 74 ? -2.819 12.038 -4.519 1.00 82.12 74 LYS A C 1
ATOM 566 O O . LYS A 1 74 ? -2.654 11.192 -5.398 1.00 82.12 74 LYS A O 1
ATOM 571 N N . GLN A 1 75 ? -2.313 11.901 -3.296 1.00 82.75 75 GLN A N 1
ATOM 572 C CA . GLN A 1 75 ? -1.578 10.713 -2.861 1.00 82.75 75 GLN A CA 1
ATOM 573 C C . GLN A 1 75 ? -2.504 9.501 -2.763 1.00 82.75 75 GLN A C 1
ATOM 575 O O . GLN A 1 75 ? -2.143 8.434 -3.253 1.00 82.75 75 GLN A O 1
ATOM 580 N N . LEU A 1 76 ? -3.719 9.665 -2.228 1.00 83.56 76 LEU A N 1
ATOM 581 C CA . LEU A 1 76 ? -4.706 8.577 -2.171 1.00 83.56 76 LEU A CA 1
ATOM 582 C C . LEU A 1 76 ? -5.076 8.076 -3.575 1.00 83.56 76 LEU A C 1
ATOM 584 O O . LEU A 1 76 ? -5.058 6.870 -3.827 1.00 83.56 76 LEU A O 1
ATOM 588 N N . ARG A 1 77 ? -5.318 8.994 -4.522 1.00 86.94 77 ARG A N 1
ATOM 589 C CA . ARG A 1 77 ? -5.542 8.647 -5.938 1.00 86.94 77 ARG A CA 1
ATOM 590 C C . ARG A 1 77 ? -4.349 7.914 -6.552 1.00 86.94 77 ARG A C 1
ATOM 592 O O . ARG A 1 77 ? -4.539 6.950 -7.290 1.00 86.94 77 ARG A O 1
ATOM 599 N N . ARG A 1 78 ? -3.120 8.337 -6.236 1.00 91.00 78 ARG A N 1
ATOM 600 C CA . ARG A 1 78 ? -1.898 7.670 -6.710 1.00 91.00 78 ARG A CA 1
ATOM 601 C C . ARG A 1 78 ? -1.799 6.243 -6.179 1.00 91.00 78 ARG A C 1
ATOM 603 O O . ARG A 1 78 ? -1.523 5.332 -6.953 1.00 91.00 78 ARG A O 1
ATOM 610 N N . VAL A 1 79 ? -2.050 6.039 -4.887 1.00 91.25 79 VAL A N 1
ATOM 611 C CA . VAL A 1 79 ? -2.032 4.708 -4.265 1.00 91.25 79 VAL A CA 1
ATOM 612 C C . VAL A 1 79 ? -3.056 3.789 -4.932 1.00 91.25 79 VAL A C 1
ATOM 614 O O . VAL A 1 79 ? -2.710 2.680 -5.337 1.00 91.25 79 VAL A O 1
ATOM 617 N N . GLU A 1 80 ? -4.285 4.265 -5.138 1.00 91.69 80 GLU A N 1
ATOM 618 C CA . GLU A 1 80 ? -5.316 3.498 -5.842 1.00 91.69 80 GLU A CA 1
ATOM 619 C C . GLU A 1 80 ? -4.901 3.156 -7.284 1.00 91.69 80 GLU A C 1
ATOM 621 O O . GLU A 1 80 ? -5.048 2.010 -7.711 1.00 91.69 80 GLU A O 1
ATOM 626 N N . GLY A 1 81 ? -4.319 4.112 -8.018 1.00 94.69 81 GLY A N 1
ATOM 627 C CA . GLY A 1 81 ? -3.797 3.899 -9.372 1.00 94.69 81 GLY A CA 1
ATOM 628 C C . GLY A 1 81 ? -2.701 2.827 -9.441 1.00 94.69 81 GLY A C 1
ATOM 629 O O . GLY A 1 81 ? -2.703 1.984 -10.344 1.00 94.69 81 GLY A O 1
ATOM 630 N N . ILE A 1 82 ? -1.810 2.790 -8.445 1.00 96.62 82 ILE A N 1
ATOM 631 C CA . ILE A 1 82 ? -0.776 1.753 -8.334 1.00 96.62 82 ILE A CA 1
ATOM 632 C C .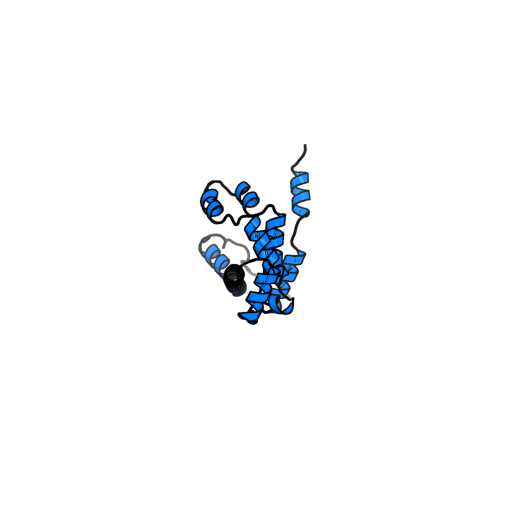 ILE A 1 82 ? -1.412 0.377 -8.111 1.00 96.62 82 ILE A C 1
ATOM 634 O O . ILE A 1 82 ? -1.045 -0.577 -8.799 1.00 96.62 82 ILE A O 1
ATOM 638 N N . ILE A 1 83 ? -2.381 0.256 -7.195 1.00 95.81 83 ILE A N 1
ATOM 639 C CA . ILE A 1 83 ? -3.050 -1.029 -6.924 1.00 95.81 83 ILE A CA 1
ATOM 640 C C . ILE A 1 83 ? -3.852 -1.494 -8.147 1.00 95.81 83 ILE A C 1
ATOM 642 O O . ILE A 1 83 ? -3.830 -2.679 -8.492 1.00 95.81 83 ILE A O 1
ATOM 646 N N . ASN A 1 84 ? -4.504 -0.571 -8.857 1.00 95.88 84 ASN A N 1
ATOM 647 C CA . ASN A 1 84 ? -5.236 -0.871 -10.088 1.00 95.88 84 ASN A CA 1
ATOM 648 C C . ASN A 1 84 ? -4.336 -1.447 -11.194 1.00 95.88 84 ASN A C 1
ATOM 650 O O . ASN A 1 84 ? -4.793 -2.295 -11.954 1.00 95.88 84 ASN A O 1
ATOM 654 N N . SER A 1 85 ? -3.051 -1.082 -11.217 1.00 97.31 85 SER A N 1
ATOM 655 C CA . SER A 1 85 ? -2.048 -1.603 -12.163 1.00 97.31 85 SER A CA 1
ATOM 656 C C . SER A 1 85 ? -1.513 -3.004 -11.808 1.00 97.31 85 SER A C 1
ATOM 658 O O . SER A 1 85 ? -0.681 -3.578 -12.525 1.00 97.31 85 SER A O 1
ATOM 660 N N . MET A 1 86 ? -1.963 -3.576 -10.688 1.00 97.56 86 MET A N 1
ATOM 661 C CA . MET A 1 86 ? -1.651 -4.946 -10.279 1.00 97.56 86 MET A CA 1
ATOM 662 C C . MET A 1 86 ? -2.691 -5.936 -10.800 1.00 97.56 86 MET A C 1
ATOM 664 O O . MET A 1 86 ? -3.881 -5.631 -10.896 1.00 97.56 86 MET A O 1
ATOM 668 N N . THR A 1 87 ? -2.245 -7.162 -11.050 1.00 96.88 87 THR A N 1
ATOM 669 C CA . THR A 1 87 ? -3.120 -8.306 -11.335 1.00 96.88 87 THR A CA 1
ATOM 670 C C . THR A 1 87 ? -3.794 -8.823 -10.053 1.00 96.88 87 THR A C 1
ATOM 672 O O . THR A 1 87 ? -3.241 -8.645 -8.964 1.00 96.88 87 THR A O 1
ATOM 675 N N . PRO A 1 88 ? -4.932 -9.540 -10.137 1.00 94.81 88 PRO A N 1
ATOM 676 C CA . PRO A 1 88 ? -5.594 -10.105 -8.955 1.00 94.81 88 PRO A CA 1
ATOM 677 C C . PRO A 1 88 ? -4.678 -11.005 -8.114 1.00 94.81 88 PRO A C 1
ATOM 679 O O . PRO A 1 88 ? -4.675 -10.932 -6.888 1.00 94.81 88 PRO A O 1
ATOM 682 N N . ALA A 1 89 ? -3.833 -11.809 -8.768 1.00 94.19 89 ALA A N 1
ATOM 683 C CA . ALA A 1 89 ? -2.876 -12.676 -8.086 1.00 94.19 89 ALA A CA 1
ATOM 684 C C . ALA A 1 89 ? -1.842 -11.891 -7.264 1.00 94.19 89 ALA A C 1
ATOM 686 O O . ALA A 1 89 ? -1.448 -12.342 -6.193 1.00 94.19 89 ALA A O 1
ATOM 687 N N . GLU A 1 90 ? -1.415 -10.726 -7.752 1.00 95.56 90 GLU A N 1
ATOM 688 C CA . GLU A 1 90 ? -0.469 -9.850 -7.055 1.00 95.56 90 GLU A CA 1
ATOM 689 C C . GLU A 1 90 ? -1.120 -9.113 -5.883 1.00 95.56 90 GLU A C 1
ATOM 691 O O . GLU A 1 90 ? -0.459 -8.901 -4.870 1.00 95.56 90 GLU A O 1
ATOM 696 N N . ARG A 1 91 ? -2.411 -8.769 -5.985 1.00 94.75 91 ARG A N 1
ATOM 697 C CA . ARG A 1 91 ? -3.144 -8.126 -4.884 1.00 94.75 91 ARG A CA 1
ATOM 698 C C . ARG A 1 91 ? -3.395 -9.081 -3.720 1.00 94.75 91 ARG A C 1
ATOM 700 O O . ARG A 1 91 ? -3.209 -8.702 -2.569 1.00 94.75 91 ARG A O 1
ATOM 707 N N . MET A 1 92 ? -3.757 -10.326 -4.030 1.00 90.62 92 MET A N 1
ATOM 708 C CA . MET A 1 92 ? -3.960 -11.374 -3.023 1.00 90.62 92 MET A CA 1
ATOM 709 C C . MET A 1 92 ? -2.649 -11.834 -2.375 1.00 90.62 92 MET A C 1
ATOM 711 O O . MET A 1 92 ? -2.649 -12.262 -1.225 1.00 90.62 92 MET A O 1
ATOM 715 N N . ARG A 1 93 ? -1.536 -11.787 -3.121 1.00 90.88 93 ARG A N 1
ATOM 716 C CA . ARG A 1 93 ? -0.220 -12.280 -2.685 1.00 90.88 93 ARG A CA 1
ATOM 717 C C . ARG A 1 93 ? 0.883 -11.251 -2.933 1.00 90.88 93 ARG A C 1
ATOM 719 O O . ARG A 1 93 ? 1.663 -11.403 -3.879 1.00 90.88 93 ARG A O 1
ATOM 726 N N . PRO A 1 94 ? 0.985 -10.206 -2.095 1.00 91.06 94 PRO A N 1
ATOM 727 C CA . PRO A 1 94 ? 1.974 -9.140 -2.261 1.00 91.06 94 PRO A CA 1
ATOM 728 C C . PRO A 1 94 ? 3.431 -9.639 -2.243 1.00 91.06 94 PRO A C 1
ATOM 730 O O . PRO A 1 94 ? 4.315 -9.005 -2.815 1.00 91.06 94 PRO A O 1
ATOM 733 N N . GLU A 1 95 ? 3.705 -10.803 -1.650 1.00 90.31 95 GLU A N 1
ATOM 734 C CA . GLU A 1 95 ? 5.033 -11.421 -1.563 1.00 90.31 95 GLU A CA 1
ATOM 735 C C . GLU A 1 95 ? 5.662 -11.773 -2.925 1.00 90.31 95 GLU A C 1
ATOM 737 O O . GLU A 1 95 ? 6.894 -11.852 -3.045 1.00 90.31 95 GLU A O 1
ATOM 742 N N . ILE A 1 96 ? 4.839 -11.941 -3.969 1.00 94.06 96 ILE A N 1
ATOM 743 C CA . ILE A 1 96 ? 5.317 -12.252 -5.324 1.00 94.06 96 ILE A CA 1
ATOM 744 C C . ILE A 1 96 ? 5.818 -11.009 -6.067 1.00 94.06 96 ILE A C 1
ATOM 746 O O . ILE A 1 96 ? 6.431 -11.142 -7.130 1.00 94.06 96 ILE A O 1
ATOM 750 N N . LEU A 1 97 ? 5.586 -9.803 -5.531 1.00 94.38 97 LEU A N 1
ATOM 751 C CA . LEU A 1 97 ? 5.986 -8.526 -6.126 1.00 94.38 97 LEU A CA 1
ATOM 752 C C . LEU A 1 97 ? 7.501 -8.313 -6.023 1.00 94.38 97 LEU A C 1
ATOM 754 O O . LEU A 1 97 ? 8.005 -7.568 -5.185 1.00 94.38 97 LEU A O 1
ATOM 758 N N . LYS A 1 98 ? 8.249 -8.971 -6.911 1.00 95.81 98 LYS A N 1
ATOM 759 C CA . LYS A 1 98 ? 9.692 -8.762 -7.111 1.00 95.81 98 LYS A CA 1
ATOM 760 C C . LYS A 1 98 ? 9.962 -7.614 -8.094 1.00 95.81 98 LYS A C 1
ATOM 762 O O . LYS A 1 98 ? 9.037 -7.030 -8.657 1.00 95.81 98 LYS A O 1
ATOM 767 N N . ALA A 1 99 ? 11.239 -7.303 -8.328 1.00 95.06 99 ALA A N 1
ATOM 768 C CA . ALA A 1 99 ? 11.679 -6.148 -9.119 1.00 95.06 99 ALA A CA 1
ATOM 769 C C . ALA A 1 99 ? 10.995 -6.023 -10.496 1.00 95.06 99 ALA A C 1
ATOM 771 O O . ALA A 1 99 ? 10.507 -4.947 -10.830 1.00 95.06 99 ALA A O 1
ATOM 772 N N . SER A 1 100 ? 10.900 -7.118 -11.262 1.00 97.19 100 SER A N 1
ATOM 773 C CA . SER A 1 100 ? 10.262 -7.115 -12.592 1.00 97.19 100 SER A CA 1
ATOM 774 C C . SER A 1 100 ? 8.788 -6.680 -12.535 1.00 97.19 100 SER A C 1
ATOM 776 O O . SER A 1 100 ? 8.377 -5.758 -13.240 1.00 97.19 100 SER A O 1
ATOM 778 N N . ARG A 1 101 ? 8.004 -7.245 -11.605 1.00 98.00 101 ARG A N 1
ATOM 779 C CA . ARG A 1 101 ? 6.588 -6.879 -11.419 1.00 98.00 101 ARG A CA 1
ATOM 780 C C . ARG A 1 101 ? 6.433 -5.437 -10.953 1.00 98.00 101 ARG A C 1
ATOM 782 O O . ARG A 1 101 ? 5.595 -4.720 -11.489 1.00 98.00 101 ARG A O 1
ATOM 789 N N . LYS A 1 102 ? 7.271 -4.989 -10.011 1.00 97.56 102 LYS A N 1
ATOM 790 C CA . LYS A 1 102 ? 7.251 -3.599 -9.527 1.00 97.56 102 LYS A CA 1
ATOM 791 C C . LYS A 1 102 ? 7.519 -2.597 -10.652 1.00 97.56 102 LYS A C 1
ATOM 793 O O . LYS A 1 102 ? 6.842 -1.579 -10.702 1.00 97.56 102 LYS A O 1
ATOM 798 N N . ARG A 1 103 ? 8.443 -2.896 -11.577 1.00 97.81 103 ARG A N 1
ATOM 799 C CA . ARG A 1 103 ? 8.693 -2.062 -12.770 1.00 97.81 103 ARG A CA 1
ATOM 800 C C . ARG A 1 103 ? 7.477 -1.998 -13.692 1.00 97.81 103 ARG A C 1
ATOM 802 O O . ARG A 1 103 ? 7.094 -0.907 -14.093 1.00 97.81 103 ARG A O 1
ATOM 809 N N . ARG A 1 104 ? 6.837 -3.138 -13.972 1.00 98.00 104 ARG A N 1
ATOM 810 C CA . ARG A 1 104 ? 5.612 -3.185 -14.788 1.00 98.00 104 ARG A CA 1
ATOM 811 C C . ARG A 1 104 ? 4.474 -2.374 -14.158 1.00 98.00 104 ARG A C 1
ATOM 813 O O . ARG A 1 104 ? 3.819 -1.608 -14.849 1.00 98.00 104 ARG A O 1
ATOM 820 N N . ILE A 1 105 ? 4.256 -2.530 -12.852 1.00 98.19 105 ILE A N 1
ATOM 821 C CA . ILE A 1 105 ? 3.224 -1.797 -12.099 1.00 98.19 105 ILE A CA 1
ATOM 822 C C . ILE A 1 105 ? 3.509 -0.294 -12.118 1.00 98.19 105 ILE A C 1
ATOM 824 O O . ILE A 1 105 ? 2.607 0.491 -12.376 1.00 98.19 105 ILE A O 1
ATOM 828 N N . ALA A 1 106 ? 4.762 0.098 -11.880 1.00 97.88 106 ALA A N 1
ATOM 829 C CA . ALA A 1 106 ? 5.197 1.490 -11.913 1.00 97.88 106 ALA A CA 1
ATOM 830 C C . ALA A 1 106 ? 4.931 2.134 -13.286 1.00 97.88 106 ALA A C 1
ATOM 832 O O . ALA A 1 106 ? 4.337 3.206 -13.353 1.00 97.88 106 ALA A O 1
ATOM 833 N N . ALA A 1 107 ? 5.280 1.4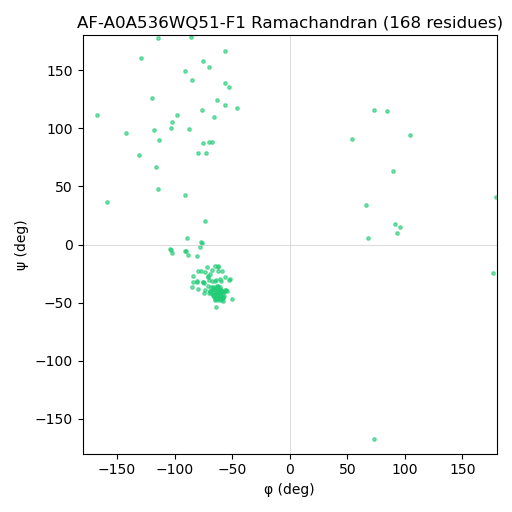33 -14.371 1.00 97.69 107 ALA A N 1
ATOM 834 C CA . ALA A 1 107 ? 5.000 1.875 -15.735 1.00 97.69 107 ALA A CA 1
ATOM 835 C C . ALA A 1 107 ? 3.491 1.983 -16.017 1.00 97.69 107 ALA A C 1
ATOM 837 O O . ALA A 1 107 ? 3.046 2.998 -16.542 1.00 97.69 107 ALA A O 1
ATOM 838 N N . GLY A 1 108 ? 2.698 0.982 -15.617 1.00 96.88 108 GLY A N 1
ATOM 839 C CA . GLY A 1 108 ? 1.240 0.994 -15.795 1.00 96.88 108 GLY A CA 1
ATOM 840 C C . GLY A 1 108 ? 0.529 2.096 -15.003 1.00 96.88 108 GLY A C 1
ATOM 841 O O . GLY A 1 108 ? -0.470 2.635 -15.466 1.00 96.88 108 GLY A O 1
ATOM 842 N N . ALA A 1 109 ? 1.071 2.469 -13.844 1.00 96.06 109 ALA A N 1
ATOM 843 C CA . ALA A 1 109 ? 0.531 3.527 -12.996 1.00 96.06 109 ALA A CA 1
ATOM 844 C C . ALA A 1 109 ? 1.108 4.923 -13.302 1.00 96.06 109 ALA A C 1
ATOM 846 O O . ALA A 1 109 ? 0.666 5.897 -12.695 1.00 96.06 109 ALA A O 1
ATOM 847 N N . GLY A 1 110 ? 2.101 5.037 -14.193 1.00 96.00 110 GLY A N 1
ATOM 848 C CA . GLY A 1 110 ? 2.759 6.308 -14.513 1.00 96.00 110 GLY A CA 1
ATOM 849 C C . GLY A 1 110 ? 3.564 6.906 -13.351 1.00 96.00 110 GLY A C 1
ATOM 850 O O . GLY A 1 110 ? 3.613 8.123 -13.193 1.00 96.00 110 GLY A O 1
ATOM 851 N N . VAL A 1 111 ? 4.172 6.067 -12.507 1.00 96.50 111 VAL A N 1
ATOM 852 C CA . VAL A 1 111 ? 4.931 6.492 -11.314 1.00 96.50 111 VAL A CA 1
ATOM 853 C C . VAL A 1 111 ? 6.317 5.844 -11.271 1.00 96.50 111 VAL A C 1
ATOM 855 O O . VAL A 1 111 ? 6.529 4.801 -11.888 1.00 96.50 111 VAL A O 1
ATOM 858 N N . PRO A 1 112 ? 7.284 6.391 -10.513 1.00 96.94 112 PRO A N 1
ATOM 859 C CA . PRO A 1 112 ? 8.552 5.707 -10.295 1.00 96.94 112 PRO A CA 1
ATOM 860 C C . PRO A 1 112 ? 8.386 4.470 -9.397 1.00 96.94 112 PRO A C 1
ATOM 862 O O . PRO A 1 112 ? 7.540 4.418 -8.504 1.00 96.94 112 PRO A O 1
ATOM 865 N N . VAL A 1 113 ? 9.273 3.483 -9.565 1.00 96.50 113 VAL A N 1
ATOM 866 C CA . VAL A 1 113 ? 9.287 2.228 -8.777 1.00 96.50 113 VAL A CA 1
ATOM 867 C C . VAL A 1 113 ? 9.372 2.478 -7.264 1.00 96.50 113 VAL A C 1
ATOM 869 O O . VAL A 1 113 ? 8.876 1.685 -6.464 1.00 96.50 113 VAL A O 1
ATOM 872 N N . GLN A 1 114 ? 9.973 3.596 -6.859 1.00 96.31 114 GLN A N 1
ATOM 873 C CA . GLN A 1 114 ? 10.056 4.016 -5.462 1.00 96.31 114 GLN A CA 1
ATOM 874 C C . GLN A 1 114 ? 8.673 4.223 -4.828 1.00 96.31 114 GLN A C 1
ATOM 876 O O . GLN A 1 114 ? 8.484 3.844 -3.675 1.00 96.31 114 GLN A O 1
ATOM 881 N N . GLU A 1 115 ? 7.694 4.738 -5.577 1.00 94.94 115 GLU A N 1
ATOM 882 C CA . GLU A 1 115 ? 6.324 4.930 -5.078 1.00 94.94 115 GLU A CA 1
ATOM 883 C C . GLU A 1 115 ? 5.627 3.588 -4.847 1.00 94.94 115 GLU A C 1
ATOM 885 O O . GLU A 1 115 ? 4.945 3.403 -3.841 1.00 94.94 115 GLU A O 1
ATOM 890 N N . VAL A 1 116 ? 5.885 2.601 -5.710 1.00 96.12 116 VAL A N 1
ATOM 891 C CA . VAL A 1 116 ? 5.400 1.229 -5.506 1.00 96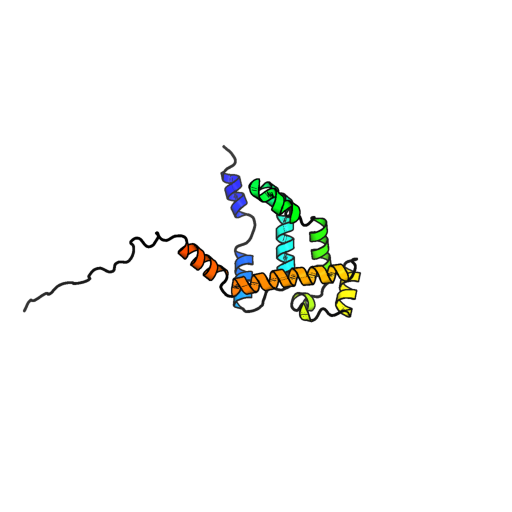.12 116 VAL A CA 1
ATOM 892 C C . VAL A 1 116 ? 5.995 0.631 -4.227 1.00 96.12 116 VAL A C 1
ATOM 894 O O . VAL A 1 116 ? 5.285 -0.004 -3.454 1.00 96.12 116 VAL A O 1
ATOM 897 N N . ASN A 1 117 ? 7.285 0.853 -3.959 1.00 95.50 117 ASN A N 1
ATOM 898 C CA . ASN A 1 117 ? 7.915 0.384 -2.719 1.00 95.50 117 ASN A CA 1
ATOM 899 C C . ASN A 1 117 ? 7.330 1.061 -1.475 1.00 95.50 117 ASN A C 1
ATOM 901 O O . ASN A 1 117 ? 7.069 0.381 -0.487 1.00 95.50 117 ASN A O 1
ATOM 905 N N . ARG A 1 118 ? 7.103 2.378 -1.524 1.00 93.94 118 ARG A N 1
ATOM 906 C CA . ARG A 1 118 ? 6.487 3.125 -0.418 1.00 93.94 118 ARG A CA 1
ATOM 907 C C . ARG A 1 118 ? 5.096 2.593 -0.094 1.00 93.94 118 ARG A C 1
ATOM 909 O O . ARG A 1 118 ? 4.820 2.334 1.073 1.00 93.94 118 ARG A O 1
ATOM 916 N N . LEU A 1 119 ? 4.273 2.352 -1.114 1.00 94.06 119 LEU A N 1
ATOM 917 C CA . LEU A 1 119 ? 2.953 1.746 -0.946 1.00 94.06 119 LEU A CA 1
ATOM 918 C C . LEU A 1 119 ? 3.050 0.374 -0.278 1.00 94.06 119 LEU A C 1
ATOM 920 O O . LEU A 1 119 ? 2.343 0.116 0.689 1.00 94.06 119 LEU A O 1
ATOM 924 N N . LEU A 1 120 ? 3.939 -0.500 -0.760 1.00 94.44 120 LEU A N 1
ATOM 925 C CA . LEU A 1 120 ? 4.094 -1.837 -0.182 1.00 94.44 120 LEU A CA 1
ATOM 926 C C . LEU A 1 120 ? 4.543 -1.788 1.282 1.00 94.44 120 LEU A C 1
ATOM 928 O O . LEU A 1 120 ? 4.072 -2.589 2.084 1.00 94.44 120 LEU A O 1
ATOM 932 N N . ASN A 1 121 ? 5.394 -0.827 1.645 1.00 93.31 121 ASN A N 1
ATOM 933 C CA . ASN A 1 121 ? 5.797 -0.617 3.033 1.00 93.31 121 ASN A CA 1
ATOM 934 C C . ASN A 1 121 ? 4.625 -0.133 3.903 1.00 93.31 121 ASN A C 1
ATOM 936 O O . ASN A 1 121 ? 4.441 -0.642 5.005 1.00 93.31 121 ASN A O 1
ATOM 940 N N . GLN A 1 122 ? 3.818 0.814 3.411 1.00 89.62 122 GLN A N 1
ATOM 941 C CA . GLN A 1 122 ? 2.616 1.292 4.110 1.00 89.62 122 GLN A CA 1
ATOM 942 C C . GLN A 1 122 ? 1.610 0.155 4.318 1.00 89.62 122 GLN A C 1
ATOM 944 O O . GLN A 1 122 ? 1.131 -0.058 5.428 1.00 89.62 122 GLN A O 1
ATOM 949 N N . PHE A 1 123 ? 1.358 -0.630 3.269 1.00 91.75 123 PHE A N 1
ATOM 950 C CA . PHE A 1 123 ? 0.512 -1.813 3.345 1.00 91.75 123 PHE A CA 1
ATOM 951 C C . PHE A 1 123 ? 1.023 -2.813 4.391 1.00 91.75 123 PHE A C 1
ATOM 953 O O . PHE A 1 123 ? 0.229 -3.325 5.178 1.00 91.75 123 PHE A O 1
ATOM 960 N N . GLU A 1 124 ? 2.332 -3.077 4.441 1.00 90.44 124 GLU A N 1
ATOM 961 C CA . GLU A 1 124 ? 2.905 -4.001 5.421 1.00 90.44 124 GLU A CA 1
ATOM 962 C C . GLU A 1 124 ? 2.681 -3.520 6.859 1.00 90.44 124 GLU A C 1
ATOM 964 O O . GLU A 1 124 ? 2.254 -4.301 7.707 1.00 90.44 124 GLU A O 1
ATOM 969 N N . GLN A 1 125 ? 2.875 -2.226 7.123 1.00 87.75 125 GLN A N 1
ATOM 970 C CA . GLN A 1 125 ? 2.613 -1.629 8.436 1.00 87.75 125 GLN A CA 1
ATOM 971 C C . GLN A 1 125 ? 1.142 -1.788 8.845 1.00 87.75 125 GLN A C 1
ATOM 973 O O . GLN A 1 125 ? 0.843 -2.217 9.964 1.00 87.75 125 GLN A O 1
ATOM 978 N N . THR A 1 126 ? 0.211 -1.512 7.927 1.00 85.44 126 THR A N 1
ATOM 979 C CA . THR A 1 126 ? -1.225 -1.715 8.164 1.00 85.44 126 THR A CA 1
ATOM 980 C C . THR A 1 126 ? -1.543 -3.193 8.393 1.00 85.44 126 THR A C 1
ATOM 982 O O . THR A 1 126 ? -2.270 -3.542 9.324 1.00 85.44 126 THR A O 1
ATOM 985 N N . ARG A 1 127 ? -0.951 -4.091 7.602 1.00 85.88 127 ARG A N 1
ATOM 986 C CA . ARG A 1 127 ? -1.123 -5.543 7.725 1.00 85.88 127 ARG A CA 1
ATOM 987 C C . ARG A 1 127 ? -0.632 -6.064 9.073 1.00 85.88 127 ARG A C 1
ATOM 989 O O . ARG A 1 127 ? -1.304 -6.892 9.692 1.00 85.88 127 ARG A O 1
ATOM 996 N N . GLU A 1 128 ? 0.514 -5.591 9.550 1.00 85.12 128 GLU A N 1
ATOM 997 C CA . GLU A 1 128 ? 1.035 -5.927 10.875 1.00 85.12 128 GLU A CA 1
ATOM 998 C C . GLU A 1 128 ? 0.116 -5.440 11.993 1.00 85.12 128 GLU A C 1
ATOM 1000 O O . GLU A 1 128 ? -0.158 -6.185 12.939 1.00 85.12 128 GLU A O 1
ATOM 1005 N N . MET A 1 129 ? -0.396 -4.214 11.876 1.00 80.81 129 MET A N 1
ATOM 1006 C CA . MET A 1 129 ? -1.361 -3.664 12.824 1.00 80.81 129 MET A CA 1
ATOM 1007 C C . MET A 1 129 ? -2.639 -4.514 12.867 1.00 80.81 129 MET A C 1
ATOM 1009 O O . MET A 1 129 ? -3.078 -4.909 13.950 1.00 80.81 129 MET A O 1
ATOM 1013 N N . MET A 1 130 ? -3.179 -4.895 11.706 1.00 79.94 130 MET A N 1
ATOM 1014 C CA . MET A 1 130 ? -4.352 -5.770 11.597 1.00 79.94 130 MET A CA 1
ATOM 1015 C C . MET A 1 130 ? -4.100 -7.153 12.206 1.00 79.94 130 MET A C 1
ATOM 1017 O O . MET A 1 130 ? -4.933 -7.662 12.959 1.00 79.94 130 MET A O 1
ATOM 1021 N N . LYS A 1 131 ? -2.923 -7.747 11.968 1.00 81.00 131 LYS A N 1
ATOM 1022 C CA . LYS A 1 131 ? -2.517 -9.008 12.614 1.00 81.00 131 LYS A CA 1
ATOM 1023 C C . LYS A 1 131 ? -2.458 -8.879 14.137 1.00 81.00 131 LYS A C 1
ATOM 1025 O O . LYS A 1 131 ? -2.923 -9.775 14.841 1.00 81.00 131 LYS A O 1
ATOM 1030 N N . LYS A 1 132 ? -1.897 -7.784 14.664 1.00 76.44 132 LYS A N 1
ATOM 1031 C CA . LYS A 1 132 ? -1.845 -7.515 16.115 1.00 76.44 132 LYS A CA 1
ATOM 1032 C C . LYS A 1 132 ? -3.250 -7.358 16.703 1.00 76.44 132 LYS A C 1
ATOM 1034 O O . LYS A 1 132 ? -3.518 -7.870 17.790 1.00 76.44 132 LYS A O 1
ATOM 1039 N N . MET A 1 133 ? -4.163 -6.723 15.971 1.00 70.38 133 MET A N 1
ATOM 1040 C CA . MET A 1 133 ? -5.560 -6.575 16.378 1.00 70.38 133 MET A CA 1
ATOM 1041 C C . MET A 1 133 ? -6.291 -7.928 16.419 1.00 70.38 133 MET A C 1
ATOM 1043 O O . MET A 1 133 ? -6.932 -8.242 17.423 1.00 70.38 133 MET A O 1
ATOM 1047 N N . GLN A 1 134 ? -6.113 -8.767 15.391 1.00 69.50 134 GLN A N 1
ATOM 1048 C CA . GLN A 1 134 ? -6.688 -10.118 15.299 1.00 69.50 134 GLN A CA 1
ATOM 1049 C C . GLN A 1 134 ? -6.193 -11.065 16.392 1.00 69.50 134 GLN A C 1
ATOM 1051 O O . GLN A 1 134 ? -6.974 -11.844 16.931 1.00 69.50 134 GLN A O 1
ATOM 1056 N N . LYS A 1 135 ? -4.916 -10.969 16.781 1.00 65.88 135 LYS A N 1
ATOM 1057 C CA . LYS A 1 135 ? -4.320 -11.771 17.866 1.00 65.88 135 LYS A CA 1
ATOM 1058 C C . LYS A 1 135 ? -4.759 -11.334 19.276 1.00 65.88 135 LYS A C 1
ATOM 1060 O O . LYS A 1 135 ? -4.090 -11.643 20.258 1.00 65.88 135 LYS A O 1
ATOM 1065 N N . GLY A 1 136 ? -5.881 -10.623 19.396 1.00 62.31 136 GLY A N 1
ATOM 1066 C CA . GLY A 1 136 ? -6.464 -10.229 20.677 1.00 62.31 136 GLY A CA 1
ATOM 1067 C C . GLY A 1 136 ? -6.011 -8.865 21.196 1.00 62.31 136 GLY A C 1
ATOM 1068 O O . GLY A 1 136 ? -6.222 -8.587 22.375 1.00 62.31 136 GLY A O 1
ATOM 1069 N N . GLY A 1 137 ? -5.438 -7.996 20.353 1.00 61.12 137 GLY A N 1
ATOM 1070 C CA . GLY A 1 137 ? -5.086 -6.620 20.729 1.00 61.12 137 GLY A CA 1
ATOM 1071 C C . GLY A 1 137 ? -6.275 -5.838 21.300 1.00 61.12 137 GLY A C 1
ATOM 1072 O O . GLY A 1 137 ? -6.137 -5.188 22.332 1.00 61.12 137 GLY A O 1
ATOM 1073 N N . LEU A 1 138 ? -7.472 -6.011 20.727 1.00 57.84 138 LEU A N 1
ATOM 1074 C CA . LEU A 1 138 ? -8.704 -5.389 21.229 1.00 57.84 138 LEU A CA 1
ATOM 1075 C C . LEU A 1 138 ? -9.152 -5.983 22.578 1.00 57.84 138 LEU A C 1
ATOM 1077 O O . LEU A 1 138 ? -9.534 -5.255 23.487 1.00 57.84 138 LEU A O 1
ATOM 1081 N N . ALA A 1 139 ? -9.037 -7.303 22.751 1.00 59.66 139 ALA A N 1
ATOM 1082 C CA . ALA A 1 139 ? -9.379 -7.989 24.001 1.00 59.66 139 ALA A CA 1
ATOM 1083 C C . ALA A 1 139 ? -8.375 -7.705 25.134 1.00 59.66 139 ALA A C 1
ATOM 1085 O O . ALA A 1 139 ? -8.733 -7.758 26.312 1.00 59.66 139 ALA A O 1
ATOM 1086 N N . LYS A 1 140 ? -7.112 -7.417 24.794 1.00 57.44 140 LYS A N 1
ATOM 1087 C CA . LYS A 1 140 ? -6.060 -7.008 25.734 1.00 57.44 140 LYS A CA 1
ATOM 1088 C C . LYS A 1 140 ? -6.186 -5.527 26.094 1.00 57.44 140 LYS A C 1
ATOM 1090 O O . LYS A 1 140 ? -6.052 -5.194 27.264 1.00 57.44 140 LYS A O 1
ATOM 1095 N N . MET A 1 141 ? -6.543 -4.676 25.131 1.00 57.75 141 MET A N 1
ATOM 1096 C CA . MET A 1 141 ? -6.878 -3.266 25.353 1.00 57.75 141 MET A CA 1
ATOM 1097 C C . MET A 1 141 ? -8.140 -3.116 26.213 1.00 57.75 141 MET A C 1
ATOM 1099 O O . MET A 1 141 ? -8.111 -2.387 27.197 1.00 57.75 141 MET A O 1
ATOM 1103 N N . MET A 1 142 ? -9.204 -3.884 25.947 1.00 57.38 142 MET A N 1
ATOM 1104 C CA . MET A 1 142 ? -10.389 -3.928 26.816 1.00 57.38 142 MET A CA 1
ATOM 1105 C C . MET A 1 142 ? -10.082 -4.485 28.209 1.00 57.38 142 MET A C 1
ATOM 1107 O O . MET A 1 142 ? -10.627 -3.989 29.190 1.00 57.38 142 MET A O 1
ATOM 1111 N N . ARG A 1 143 ? -9.193 -5.481 28.337 1.00 61.53 143 ARG A N 1
ATOM 1112 C CA . ARG A 1 143 ? -8.732 -5.949 29.658 1.00 61.53 143 ARG A CA 1
ATOM 1113 C C . ARG A 1 143 ? -7.911 -4.894 30.401 1.00 61.53 143 ARG A C 1
ATOM 1115 O O . ARG A 1 143 ? -8.100 -4.750 31.602 1.00 61.53 143 ARG A O 1
ATOM 1122 N N . GLY A 1 144 ? -7.058 -4.145 29.703 1.00 61.56 144 GLY A N 1
ATOM 1123 C CA . GLY A 1 144 ? -6.307 -3.020 30.270 1.00 61.56 144 GLY A CA 1
ATOM 1124 C C . GLY A 1 144 ? -7.215 -1.868 30.705 1.00 61.56 144 GLY A C 1
ATOM 1125 O O . GLY A 1 144 ? -7.042 -1.327 31.791 1.00 61.56 144 GLY A O 1
ATOM 1126 N N . MET A 1 145 ? -8.254 -1.567 29.922 1.00 56.03 145 MET A N 1
ATOM 1127 C CA . MET A 1 145 ? -9.253 -0.546 30.250 1.00 56.03 145 MET A CA 1
ATOM 1128 C C . MET A 1 145 ? -10.168 -0.980 31.406 1.00 56.03 145 MET A C 1
ATOM 1130 O O . MET A 1 145 ? -10.490 -0.179 32.277 1.00 56.03 145 MET A O 1
ATOM 1134 N N . ARG A 1 146 ? -10.500 -2.275 31.494 1.00 54.62 146 ARG A N 1
ATOM 1135 C CA . ARG A 1 146 ? -11.202 -2.864 32.648 1.00 54.62 146 ARG A CA 1
ATOM 1136 C C . ARG A 1 146 ? -10.346 -2.880 33.923 1.00 54.62 146 ARG A C 1
ATOM 1138 O O . ARG A 1 146 ? -10.906 -2.930 35.011 1.00 54.62 146 ARG A O 1
ATOM 1145 N N . GLY A 1 147 ? -9.019 -2.813 33.799 1.00 58.00 147 GLY A N 1
ATOM 1146 C CA . GLY A 1 147 ? -8.093 -2.603 34.919 1.00 58.00 147 GLY A CA 1
ATOM 1147 C C . GLY A 1 147 ? -8.037 -1.151 35.412 1.00 58.00 147 GLY A C 1
ATOM 1148 O O . GLY A 1 147 ? -7.706 -0.923 36.569 1.00 58.00 147 GLY A O 1
ATOM 1149 N N . PHE A 1 148 ? -8.415 -0.186 34.567 1.00 54.44 148 PHE A N 1
ATOM 1150 C CA . PHE A 1 148 ? -8.496 1.245 34.895 1.00 54.44 148 PHE A CA 1
ATOM 1151 C C . PHE A 1 148 ? -9.869 1.686 35.426 1.00 54.44 148 PHE A C 1
ATOM 1153 O O . PHE A 1 148 ? -10.019 2.821 35.868 1.00 54.44 148 PHE A O 1
ATOM 1160 N N . MET A 1 149 ? -10.862 0.790 35.429 1.00 53.75 149 MET A N 1
ATOM 1161 C CA . MET A 1 149 ? -12.185 1.016 36.019 1.00 53.75 149 MET A CA 1
ATOM 1162 C C . MET A 1 149 ? -12.423 0.049 37.201 1.00 53.75 149 MET A C 1
ATOM 1164 O O . MET A 1 149 ? -13.264 -0.855 37.114 1.00 53.75 149 MET A O 1
ATOM 1168 N N . PRO A 1 150 ? -11.670 0.180 38.313 1.00 48.34 150 PRO A N 1
ATOM 1169 C CA . PRO A 1 150 ? -11.934 -0.568 39.536 1.00 48.34 150 PRO A CA 1
ATOM 1170 C C . PRO A 1 150 ? -13.225 -0.030 40.172 1.00 48.34 150 PRO A C 1
ATOM 1172 O O . PRO A 1 150 ? -13.207 0.899 40.967 1.00 48.34 150 PRO A O 1
ATOM 1175 N N . GLY A 1 151 ? -14.373 -0.576 39.772 1.00 54.16 151 GLY A N 1
ATOM 1176 C CA . GLY A 1 151 ? -15.658 -0.156 40.341 1.00 54.16 151 GLY A CA 1
ATOM 1177 C C . GLY A 1 151 ? -16.895 -0.807 39.735 1.00 54.16 151 GLY A C 1
ATOM 1178 O O . GLY A 1 151 ? -17.888 -0.985 40.427 1.00 54.16 151 GLY A O 1
ATOM 1179 N N . MET A 1 152 ? -16.841 -1.281 38.487 1.00 50.41 152 MET A N 1
ATOM 1180 C CA . MET A 1 152 ? -18.003 -1.907 37.834 1.00 50.41 152 MET A CA 1
ATOM 1181 C C . MET A 1 152 ? -18.050 -3.433 38.052 1.00 50.41 152 MET A C 1
ATOM 1183 O O . MET A 1 152 ? -18.301 -4.227 37.145 1.00 50.41 152 MET A O 1
ATOM 1187 N N . ARG A 1 153 ? -17.752 -3.841 39.290 1.00 47.03 153 ARG A N 1
ATOM 1188 C CA . ARG A 1 153 ? -18.051 -5.160 39.867 1.00 47.03 153 ARG A CA 1
ATOM 1189 C C . ARG A 1 153 ? -19.062 -4.979 41.008 1.00 47.03 153 ARG A C 1
ATOM 1191 O O . ARG A 1 153 ? -18.869 -5.495 42.099 1.00 47.03 153 ARG A O 1
ATOM 1198 N N . SER A 1 154 ? -20.134 -4.230 40.773 1.00 49.62 154 SER A N 1
ATOM 1199 C CA . SER A 1 154 ? -21.286 -4.205 41.672 1.00 49.62 154 SER A CA 1
ATOM 1200 C C . SER A 1 154 ? -22.419 -5.059 41.094 1.00 49.62 154 SER A C 1
ATOM 1202 O O . SER A 1 154 ? -23.112 -4.686 40.156 1.00 49.62 154 SER A O 1
ATOM 1204 N N . GLY A 1 155 ? -22.608 -6.237 41.688 1.00 48.88 155 GLY A N 1
ATOM 1205 C CA . GLY A 1 155 ? -23.926 -6.537 42.246 1.00 48.88 155 GLY A CA 1
ATOM 1206 C C . GLY A 1 155 ? -24.979 -7.276 41.421 1.00 48.88 155 GLY A C 1
ATOM 1207 O O . GLY A 1 155 ? -26.092 -7.380 41.921 1.00 48.88 155 GLY A O 1
ATOM 1208 N N . LEU A 1 156 ? -24.702 -7.843 40.244 1.00 47.50 156 LEU A N 1
ATOM 1209 C CA . LEU A 1 156 ? -25.645 -8.794 39.628 1.00 47.50 156 LEU A CA 1
ATOM 1210 C C . LEU A 1 156 ? -24.976 -10.155 39.448 1.00 47.50 156 LEU A C 1
ATOM 1212 O O . LEU A 1 156 ? -23.926 -10.238 38.825 1.00 47.50 156 LEU A O 1
ATOM 1216 N N . PHE A 1 157 ? -25.621 -11.196 39.976 1.00 50.47 157 PHE A N 1
ATOM 1217 C CA . PHE A 1 157 ? -25.159 -12.579 40.173 1.00 50.47 157 PHE A CA 1
ATOM 1218 C C . PHE A 1 157 ? -24.471 -12.850 41.516 1.00 50.47 157 PHE A C 1
ATOM 1220 O O . PHE A 1 157 ? -23.319 -13.269 41.586 1.00 50.47 157 PHE A O 1
ATOM 1227 N N . SER A 1 158 ? -25.242 -12.696 42.596 1.00 45.62 158 SER A N 1
ATOM 1228 C CA . SER A 1 158 ? -25.117 -13.590 43.749 1.00 45.62 158 SER A CA 1
ATOM 1229 C C . SER A 1 158 ? -26.215 -14.658 43.634 1.00 45.62 158 SER A C 1
ATOM 1231 O O . SER A 1 158 ? -27.390 -14.302 43.731 1.00 45.62 158 SER A O 1
ATOM 1233 N N . PRO A 1 159 ? -25.899 -15.942 43.380 1.00 47.47 159 PRO A N 1
ATOM 1234 C CA . PRO A 1 159 ? -26.865 -17.022 43.516 1.00 47.47 159 PRO A CA 1
ATOM 1235 C C . PRO A 1 159 ? -26.974 -17.377 45.004 1.00 47.47 159 PRO A C 1
ATOM 1237 O O . PRO A 1 159 ? -26.368 -18.331 45.490 1.00 47.47 159 PRO A O 1
ATOM 1240 N N . ALA A 1 160 ? -27.722 -16.563 45.748 1.00 43.97 160 ALA A N 1
ATOM 1241 C CA . ALA A 1 160 ? -28.143 -16.911 47.093 1.00 43.97 160 ALA A CA 1
ATOM 1242 C C . ALA A 1 160 ? -29.293 -17.928 47.010 1.00 43.97 160 ALA A C 1
ATOM 1244 O O . ALA A 1 160 ? -30.372 -17.624 46.519 1.00 43.97 160 ALA A O 1
ATOM 1245 N N . GLN A 1 161 ? -29.014 -19.132 47.511 1.00 45.16 161 GLN A N 1
ATOM 1246 C CA . GLN A 1 161 ? -29.959 -20.022 48.192 1.00 45.16 161 GLN A CA 1
ATOM 1247 C C . GLN A 1 161 ? -31.262 -20.372 47.449 1.00 45.16 161 GLN A C 1
ATOM 1249 O O . GLN A 1 161 ? -32.318 -19.803 47.700 1.00 45.16 161 GLN A O 1
ATOM 1254 N N . MET A 1 162 ? -31.230 -21.467 46.683 1.00 42.22 162 MET A N 1
ATOM 1255 C CA . MET A 1 162 ? -32.366 -22.394 46.671 1.00 42.22 162 MET A CA 1
ATOM 1256 C C . MET A 1 162 ? -32.175 -23.407 47.804 1.00 42.22 162 MET A C 1
ATOM 1258 O O . MET A 1 162 ? -31.430 -24.376 47.674 1.00 42.22 162 MET A O 1
ATOM 1262 N N . ARG A 1 163 ? -32.852 -23.174 48.928 1.00 50.62 163 ARG A N 1
ATOM 1263 C CA . ARG A 1 163 ? -33.315 -24.241 49.818 1.00 50.62 163 ARG A CA 1
ATOM 1264 C C . ARG A 1 163 ? -34.837 -24.167 49.841 1.00 50.62 163 ARG A C 1
ATOM 1266 O O . ARG A 1 163 ? -35.406 -23.340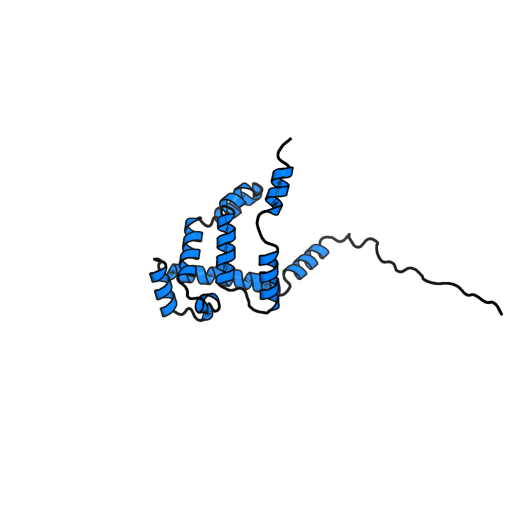 50.538 1.00 50.62 163 ARG A O 1
ATOM 1273 N N . VAL A 1 164 ? -35.466 -25.023 49.047 1.00 51.72 164 VAL A N 1
ATOM 1274 C CA . VAL A 1 164 ? -36.832 -25.503 49.279 1.00 51.72 164 VAL A CA 1
ATOM 1275 C C . VAL A 1 164 ? -36.586 -26.907 49.829 1.00 51.72 164 VAL A C 1
ATOM 1277 O O . VAL A 1 164 ? -36.039 -27.744 49.125 1.00 51.72 164 VAL A O 1
ATOM 1280 N N . GLY A 1 165 ? -36.650 -27.133 51.134 1.00 45.84 165 GLY A N 1
ATOM 1281 C CA . GLY A 1 165 ? -37.859 -27.011 51.931 1.00 45.84 165 GLY A CA 1
ATOM 1282 C C . GLY A 1 165 ? -38.306 -28.442 52.202 1.00 45.84 165 GLY A C 1
ATOM 1283 O O . GLY A 1 165 ? -38.940 -29.051 51.347 1.00 45.84 165 GLY A O 1
ATOM 1284 N N . ASP A 1 166 ? -37.882 -28.977 53.349 1.00 49.91 166 ASP A N 1
ATOM 1285 C CA . ASP A 1 166 ? -38.378 -30.226 53.921 1.00 49.91 166 ASP A CA 1
ATOM 1286 C C . ASP A 1 166 ? -39.909 -30.255 53.854 1.00 49.91 166 ASP A C 1
ATOM 1288 O O . ASP A 1 166 ? -40.579 -29.445 54.497 1.00 49.91 166 ASP A O 1
ATOM 1292 N N . VAL A 1 167 ? -40.464 -31.217 53.118 1.00 44.69 167 VAL A N 1
ATOM 1293 C CA . VAL A 1 167 ? -41.854 -31.641 53.287 1.00 44.69 167 VAL A CA 1
ATOM 1294 C C . VAL A 1 167 ? -41.816 -33.070 53.804 1.00 44.69 167 VAL A C 1
ATOM 1296 O O . VAL A 1 167 ? -41.784 -34.043 53.057 1.00 44.69 167 VAL A O 1
ATOM 1299 N N . ARG A 1 168 ? -41.793 -33.171 55.133 1.00 44.22 168 ARG A N 1
ATOM 1300 C CA . ARG A 1 168 ? -42.351 -34.311 55.858 1.00 44.22 168 ARG A CA 1
ATOM 1301 C C . ARG A 1 168 ? -43.854 -34.336 55.586 1.00 44.22 168 ARG A C 1
ATOM 1303 O O . ARG A 1 168 ? -44.514 -33.358 55.920 1.00 44.22 168 ARG A O 1
ATOM 1310 N N . LEU A 1 169 ? -44.378 -35.448 55.075 1.00 43.47 169 LEU A N 1
ATOM 1311 C CA . LEU A 1 169 ? -45.713 -35.960 55.403 1.00 43.47 169 LEU A CA 1
ATOM 1312 C C . LEU A 1 169 ? -45.855 -37.403 54.887 1.00 43.47 169 LEU A C 1
ATOM 1314 O O . LEU A 1 169 ? -45.932 -37.614 53.682 1.00 43.47 169 LEU A O 1
ATOM 1318 N N . LEU A 1 170 ? -45.925 -38.308 55.875 1.00 41.75 170 LEU A N 1
ATOM 1319 C CA . LEU A 1 170 ? -46.420 -39.696 55.889 1.00 41.75 170 LEU A CA 1
ATOM 1320 C C . LEU A 1 170 ? -45.611 -40.762 55.138 1.00 41.75 170 LEU A C 1
ATOM 1322 O O . LEU A 1 170 ? -45.697 -40.849 53.898 1.00 41.75 170 LEU A O 1
#